Protein AF-G7M075-F1 (afdb_monomer_lite)

Foldseek 3Di:
DVVLLVVQQWDFDDDDVQWTWIARPPPRDIQIDGNDDDDPVVVVVSSVVSVVPHDD

Secondary structure (DSSP, 8-state):
-HHHHHTTTEEEEEEETTEEEEEETTT--EEEEESSPPPHHHHHHHHHHHHHTS--

Sequence (56 aa):
MIELAEKHDYKQVRQSGDHIIMQHKKTNKIVPIPAHELKYGLMIQIQKQIQINKVN

pLDDT: mean 93.7, std 5.31, range [61.72, 97.75]

Radius of gyration: 10.57 Å; chains: 1; bounding box: 24×18×28 Å

Structure (mmCIF, N/CA/C/O backbone):
data_AF-G7M075-F1
#
_entry.id   AF-G7M075-F1
#
loop_
_atom_site.group_PDB
_atom_site.id
_atom_site.type_symbol
_atom_site.label_atom_id
_atom_site.label_alt_id
_atom_site.label_comp_id
_atom_site.label_asym_id
_atom_site.label_entity_id
_atom_site.label_seq_id
_atom_site.pdbx_PDB_ins_code
_atom_site.Cartn_x
_atom_site.Cartn_y
_atom_site.Cartn_z
_atom_site.occupancy
_atom_site.B_iso_or_equiv
_atom_site.auth_seq_id
_atom_site.auth_comp_id
_atom_site.auth_asym_id
_atom_site.auth_atom_id
_atom_site.pdbx_PDB_model_num
ATOM 1 N N . MET A 1 1 ? 7.140 -1.044 -0.711 1.00 90.12 1 MET A N 1
ATOM 2 C CA . MET A 1 1 ? 5.951 -0.151 -0.738 1.00 90.12 1 MET A CA 1
ATOM 3 C C . MET A 1 1 ? 4.700 -0.826 -0.196 1.00 90.12 1 MET A C 1
ATOM 5 O O . MET A 1 1 ? 4.058 -0.234 0.660 1.00 90.12 1 MET A O 1
ATOM 9 N N . ILE A 1 2 ? 4.375 -2.043 -0.641 1.00 92.44 2 ILE A N 1
ATOM 10 C CA . ILE A 1 2 ? 3.234 -2.822 -0.123 1.00 92.44 2 ILE A CA 1
ATOM 11 C C . ILE A 1 2 ? 3.326 -2.984 1.401 1.00 92.44 2 ILE A C 1
ATOM 13 O O . ILE A 1 2 ? 2.418 -2.555 2.101 1.00 92.44 2 ILE A O 1
ATOM 17 N N . GLU A 1 3 ? 4.475 -3.434 1.916 1.00 93.75 3 GLU A N 1
ATOM 18 C CA . GLU A 1 3 ? 4.715 -3.564 3.364 1.00 93.75 3 GLU A CA 1
ATOM 19 C C . GLU A 1 3 ? 4.486 -2.256 4.144 1.00 93.75 3 GLU A C 1
ATOM 21 O O . GLU A 1 3 ? 3.987 -2.267 5.266 1.00 93.75 3 GLU A O 1
ATOM 26 N N . LEU A 1 4 ? 4.838 -1.100 3.560 1.00 94.12 4 LEU A N 1
ATOM 27 C CA . LEU A 1 4 ? 4.587 0.202 4.187 1.00 94.12 4 LEU A CA 1
ATOM 28 C C . LEU A 1 4 ? 3.084 0.486 4.271 1.00 94.12 4 LEU A C 1
ATOM 30 O O . LEU A 1 4 ? 2.615 0.988 5.288 1.00 94.12 4 LEU A O 1
ATOM 34 N N . ALA A 1 5 ? 2.334 0.177 3.213 1.00 94.81 5 ALA A N 1
ATOM 35 C CA . ALA A 1 5 ? 0.886 0.322 3.221 1.00 94.81 5 ALA A CA 1
ATOM 36 C C . ALA A 1 5 ? 0.248 -0.627 4.253 1.00 94.81 5 ALA A C 1
ATOM 38 O O . ALA A 1 5 ? -0.603 -0.201 5.030 1.00 94.81 5 ALA A O 1
ATOM 39 N N . GLU A 1 6 ? 0.688 -1.884 4.331 1.00 95.50 6 GLU A N 1
ATOM 40 C CA . GLU A 1 6 ? 0.181 -2.866 5.302 1.00 95.50 6 GLU A CA 1
ATOM 41 C C . GLU A 1 6 ? 0.422 -2.438 6.755 1.00 95.50 6 GLU A C 1
ATOM 43 O O . GLU A 1 6 ? -0.491 -2.523 7.577 1.00 95.50 6 GLU A O 1
ATOM 48 N N . LYS A 1 7 ? 1.598 -1.865 7.056 1.00 95.50 7 LYS A N 1
ATOM 49 C CA . LYS A 1 7 ? 1.897 -1.226 8.355 1.00 95.50 7 LYS A CA 1
ATOM 50 C C . LYS A 1 7 ? 0.971 -0.050 8.692 1.00 95.50 7 LYS A C 1
ATOM 52 O O . LYS A 1 7 ? 0.951 0.412 9.831 1.00 95.50 7 LYS A O 1
ATOM 57 N N . HIS A 1 8 ? 0.228 0.467 7.718 1.00 94.88 8 HIS A N 1
ATOM 58 C CA . HIS A 1 8 ? -0.693 1.595 7.854 1.00 94.88 8 HIS A CA 1
ATOM 59 C C . HIS A 1 8 ? -2.141 1.196 7.588 1.00 94.88 8 HIS A C 1
ATOM 61 O O . HIS A 1 8 ? -2.907 1.961 7.012 1.00 94.88 8 HIS A O 1
ATOM 67 N N . ASP A 1 9 ? -2.509 -0.007 8.032 1.00 96.31 9 ASP A N 1
ATOM 68 C CA . ASP A 1 9 ? -3.872 -0.535 7.986 1.00 9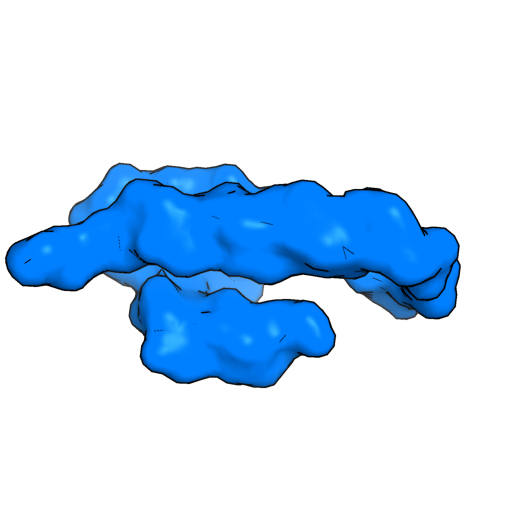6.31 9 ASP A CA 1
ATOM 69 C C . ASP A 1 9 ? -4.454 -0.667 6.573 1.00 96.31 9 ASP A C 1
ATOM 71 O O . ASP A 1 9 ? -5.673 -0.754 6.409 1.00 96.31 9 ASP A O 1
ATOM 75 N N . TYR A 1 10 ? -3.618 -0.744 5.538 1.00 97.31 10 TYR A N 1
ATOM 76 C CA . TYR A 1 10 ? -4.085 -1.126 4.211 1.00 97.31 10 TYR A CA 1
ATOM 77 C C . TYR A 1 10 ? -4.187 -2.645 4.061 1.00 97.31 10 TYR A C 1
ATOM 79 O O . TYR A 1 10 ? -3.490 -3.416 4.719 1.00 97.31 10 TYR A O 1
ATOM 87 N N . LYS A 1 11 ? -5.073 -3.078 3.165 1.00 97.38 11 LYS A N 1
ATOM 88 C CA . LYS A 1 11 ? -5.132 -4.444 2.636 1.00 97.38 11 LYS A CA 1
ATOM 89 C C . LYS A 1 11 ? -5.172 -4.403 1.115 1.00 97.38 11 LYS A C 1
ATOM 91 O O . LYS A 1 11 ? -5.800 -3.508 0.545 1.00 97.38 11 LYS A O 1
ATOM 96 N N . GLN A 1 12 ? -4.552 -5.375 0.460 1.00 97.31 12 GLN A N 1
ATOM 97 C CA . GLN A 1 12 ? -4.767 -5.580 -0.967 1.00 97.31 12 GLN A CA 1
ATOM 98 C C . GLN A 1 12 ? -6.220 -6.003 -1.19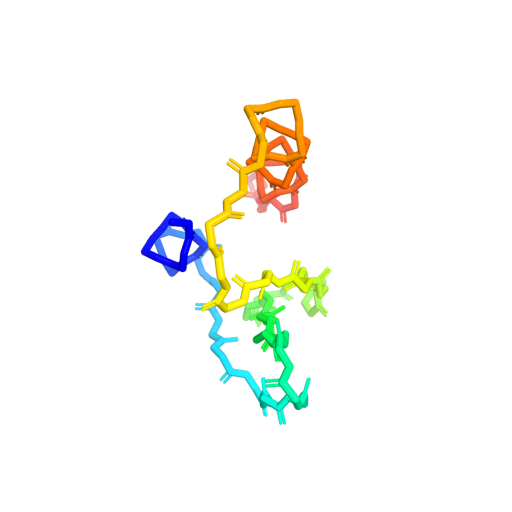7 1.00 97.31 12 GLN A C 1
ATOM 100 O O . GLN A 1 12 ? -6.734 -6.889 -0.517 1.00 97.31 12 GLN A O 1
ATOM 105 N N . VAL A 1 13 ? -6.888 -5.352 -2.146 1.00 97.75 13 VAL A N 1
ATOM 106 C CA . VAL A 1 13 ? -8.273 -5.684 -2.525 1.00 97.75 13 VAL A CA 1
ATOM 107 C C . VAL A 1 13 ? -8.396 -6.140 -3.966 1.00 97.75 13 VAL A C 1
ATOM 109 O O . VAL A 1 13 ? -9.348 -6.830 -4.317 1.00 97.75 13 VAL A O 1
ATOM 112 N N . ARG A 1 14 ? -7.439 -5.759 -4.813 1.00 96.12 14 ARG A N 1
ATOM 113 C CA . ARG A 1 14 ? -7.415 -6.141 -6.221 1.00 96.12 14 ARG A CA 1
ATOM 114 C C . ARG A 1 14 ? -5.998 -6.044 -6.764 1.00 96.12 14 ARG A C 1
ATOM 116 O O . ARG A 1 14 ? -5.206 -5.231 -6.297 1.00 96.12 14 ARG A O 1
ATOM 123 N N . GLN A 1 15 ? -5.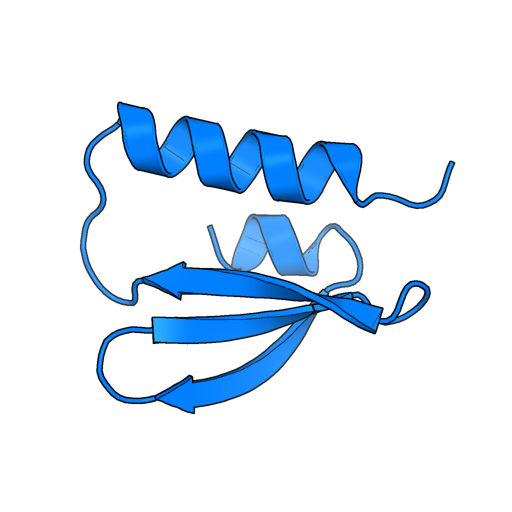711 -6.828 -7.791 1.00 95.12 15 GLN A N 1
ATOM 124 C CA . GLN A 1 15 ? -4.592 -6.596 -8.694 1.00 95.12 15 GLN A CA 1
ATOM 125 C C . GLN A 1 15 ? -5.140 -6.433 -10.111 1.00 95.12 15 GLN A C 1
ATOM 127 O O . GLN A 1 15 ? -6.077 -7.131 -10.502 1.00 95.12 15 GLN A O 1
ATOM 132 N N . SER A 1 16 ? -4.610 -5.466 -10.852 1.00 90.62 16 SER A N 1
ATOM 133 C CA . SER A 1 16 ? -5.011 -5.189 -12.228 1.00 90.62 16 SER A CA 1
ATOM 134 C C . SER A 1 16 ? -3.772 -4.887 -13.052 1.00 90.62 16 SER A C 1
ATOM 136 O O . SER A 1 16 ? -3.212 -3.796 -12.953 1.00 90.62 16 SER A O 1
ATOM 138 N N . GLY A 1 17 ? -3.348 -5.867 -13.850 1.00 91.81 17 GLY A N 1
ATOM 139 C CA . GLY A 1 17 ? -2.096 -5.795 -14.594 1.00 91.81 17 GLY A CA 1
ATOM 140 C C . GLY A 1 17 ? -0.930 -5.488 -13.657 1.00 91.81 17 GLY A C 1
ATOM 141 O O . GLY A 1 17 ? -0.686 -6.212 -12.693 1.00 91.81 17 GLY A O 1
ATOM 142 N N . ASP A 1 18 ? -0.271 -4.369 -13.923 1.00 94.12 18 ASP A N 1
ATOM 143 C CA . ASP A 1 18 ? 0.950 -3.938 -13.246 1.00 94.12 18 ASP A CA 1
ATOM 144 C C . ASP A 1 18 ? 0.700 -3.041 -12.018 1.00 94.12 18 ASP A C 1
ATOM 146 O O . ASP A 1 18 ? 1.554 -2.268 -11.596 1.00 94.12 18 ASP A O 1
ATOM 150 N N . HIS A 1 19 ? -0.514 -3.078 -11.462 1.00 94.69 19 HIS A N 1
ATOM 151 C CA . HIS A 1 19 ? -0.876 -2.306 -10.276 1.00 94.69 19 HIS A CA 1
ATOM 152 C C . HIS A 1 19 ? -1.597 -3.173 -9.248 1.00 94.69 19 HIS A C 1
ATOM 154 O O . HIS A 1 19 ? -2.542 -3.907 -9.553 1.00 94.69 19 HIS A O 1
ATOM 160 N N . ILE A 1 20 ? -1.185 -3.013 -7.996 1.00 96.69 20 ILE A N 1
ATOM 161 C CA . ILE A 1 20 ? -1.820 -3.568 -6.810 1.00 96.69 20 ILE A CA 1
ATOM 162 C C . ILE A 1 20 ? -2.656 -2.465 -6.171 1.00 96.69 20 ILE A C 1
ATOM 164 O O . ILE A 1 20 ? -2.162 -1.385 -5.855 1.00 96.69 20 ILE A O 1
ATOM 168 N N . ILE A 1 21 ? -3.945 -2.725 -5.985 1.00 96.88 21 ILE A N 1
ATOM 169 C CA . ILE A 1 21 ? -4.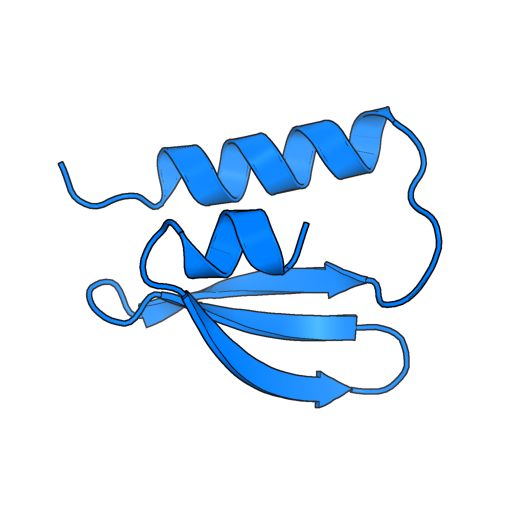876 -1.781 -5.377 1.00 96.88 21 ILE A CA 1
ATOM 170 C C . ILE A 1 21 ? -4.957 -2.082 -3.883 1.00 96.88 21 ILE A C 1
ATOM 172 O O . ILE A 1 21 ? -5.475 -3.128 -3.477 1.00 96.88 21 ILE A O 1
ATOM 176 N N . MET A 1 22 ? -4.462 -1.149 -3.072 1.00 97.19 22 MET A N 1
ATOM 177 C CA . MET A 1 22 ? -4.502 -1.217 -1.614 1.00 97.19 22 MET A CA 1
ATOM 178 C C . MET A 1 22 ? -5.637 -0.340 -1.082 1.00 97.19 22 MET A C 1
ATOM 180 O O . MET A 1 22 ? -5.761 0.817 -1.482 1.00 97.19 22 MET A O 1
ATOM 184 N N . GLN A 1 23 ? -6.435 -0.848 -0.144 1.00 97.56 23 GLN A N 1
ATOM 185 C CA . GLN A 1 23 ? -7.510 -0.106 0.518 1.00 97.56 23 GLN A CA 1
ATOM 186 C C . GLN A 1 23 ? -7.272 -0.022 2.029 1.00 97.56 23 GLN A C 1
ATOM 188 O O . GLN A 1 23 ? -7.057 -1.043 2.683 1.00 97.56 23 GLN A O 1
ATOM 193 N N . HIS A 1 24 ? -7.340 1.185 2.590 1.00 97.19 24 HIS A N 1
ATOM 194 C CA . HIS A 1 24 ? -7.234 1.420 4.028 1.00 97.19 24 HIS A CA 1
ATOM 195 C C . HIS A 1 24 ? -8.478 0.883 4.742 1.00 97.19 24 HIS A C 1
ATOM 197 O O . HIS A 1 24 ? -9.599 1.271 4.419 1.00 97.19 24 HIS A O 1
ATOM 203 N N . LYS A 1 25 ? -8.294 0.045 5.764 1.00 95.44 25 LYS A N 1
ATOM 204 C CA . LYS A 1 25 ? -9.379 -0.685 6.445 1.00 95.44 25 LYS A CA 1
ATOM 205 C C . LYS A 1 25 ? -10.401 0.225 7.140 1.00 95.44 25 LYS A C 1
ATOM 207 O O . LYS A 1 25 ? -11.576 -0.107 7.161 1.00 95.44 25 LYS A O 1
ATOM 212 N N . LYS A 1 26 ? -9.959 1.354 7.711 1.00 94.12 26 LYS A N 1
ATOM 213 C CA . LYS A 1 26 ? -10.833 2.310 8.430 1.00 94.12 26 LYS A CA 1
ATOM 214 C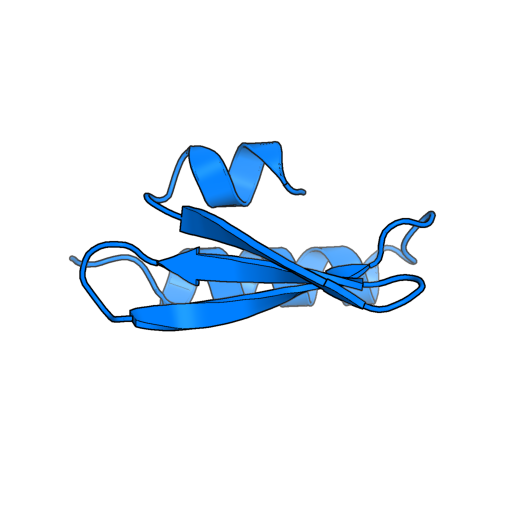 C . LYS A 1 26 ? -11.445 3.400 7.540 1.00 94.12 26 LYS A C 1
ATOM 216 O O . LYS A 1 26 ? -12.637 3.657 7.612 1.00 94.12 26 LYS A O 1
ATOM 221 N N . THR A 1 27 ? -10.630 4.062 6.716 1.00 94.31 27 THR A N 1
ATOM 222 C CA . THR A 1 27 ? -11.053 5.223 5.912 1.00 94.31 27 THR A CA 1
ATOM 223 C C . THR A 1 27 ? -11.554 4.856 4.518 1.00 94.31 27 THR A C 1
ATOM 225 O O . THR A 1 27 ? -12.007 5.735 3.793 1.00 94.31 27 THR A O 1
ATOM 228 N N . ASN A 1 28 ? -11.425 3.590 4.107 1.00 95.25 28 ASN A N 1
ATOM 229 C CA . ASN A 1 28 ? -11.701 3.103 2.752 1.00 95.25 28 ASN A CA 1
ATOM 230 C C . ASN A 1 28 ? -10.897 3.798 1.637 1.00 95.25 28 ASN A C 1
ATOM 232 O O . ASN A 1 28 ? -11.152 3.541 0.460 1.00 95.25 28 ASN A O 1
ATOM 236 N N . LYS A 1 29 ? -9.906 4.635 1.979 1.00 96.06 29 LYS A N 1
ATOM 237 C CA . LYS A 1 29 ? -9.047 5.317 1.006 1.00 96.06 29 LYS A CA 1
ATOM 238 C C . LYS A 1 29 ? -8.220 4.307 0.218 1.00 96.06 29 LYS A C 1
ATOM 240 O O . LYS A 1 29 ? -7.699 3.346 0.784 1.00 96.06 29 LYS A O 1
ATOM 245 N N . ILE A 1 30 ? -8.064 4.562 -1.076 1.00 95.69 30 ILE A N 1
ATOM 246 C CA . ILE A 1 30 ? -7.379 3.668 -2.011 1.00 95.69 30 ILE A CA 1
ATOM 247 C C . ILE A 1 30 ? -6.014 4.248 -2.384 1.00 95.69 30 ILE A C 1
ATOM 249 O O . ILE A 1 30 ? -5.888 5.449 -2.619 1.00 95.69 30 ILE A O 1
ATOM 253 N N . VAL A 1 31 ? -5.003 3.383 -2.452 1.00 95.62 31 VAL A N 1
ATOM 254 C CA . VAL A 1 31 ? -3.675 3.693 -2.990 1.00 95.62 31 VAL A CA 1
ATOM 255 C C . VAL A 1 31 ? -3.294 2.604 -4.001 1.00 95.62 31 VAL A C 1
ATOM 257 O O . VAL A 1 31 ? -3.116 1.449 -3.606 1.00 95.62 31 VAL A O 1
ATOM 260 N N . PRO A 1 32 ? -3.184 2.929 -5.300 1.00 95.62 32 PRO A N 1
ATOM 261 C CA . PRO A 1 32 ? -2.588 2.029 -6.276 1.00 95.62 32 PRO A CA 1
ATOM 262 C C . PRO A 1 32 ? -1.062 2.023 -6.110 1.00 95.62 32 PRO A C 1
ATOM 264 O O . PRO A 1 32 ? -0.427 3.074 -6.046 1.00 95.62 32 PRO A O 1
ATOM 267 N N . ILE A 1 33 ? -0.468 0.836 -6.046 1.00 95.62 33 ILE A N 1
ATOM 268 C CA . ILE A 1 33 ? 0.978 0.625 -5.956 1.00 95.62 33 ILE A CA 1
ATOM 269 C C . ILE A 1 33 ? 1.400 -0.188 -7.180 1.00 95.62 33 ILE A C 1
ATOM 271 O O . ILE A 1 33 ? 0.909 -1.306 -7.336 1.00 95.62 33 ILE A O 1
ATOM 275 N N . PRO A 1 34 ? 2.275 0.331 -8.056 1.00 95.12 34 PRO A N 1
ATOM 276 C CA . PRO A 1 34 ? 2.758 -0.449 -9.187 1.00 95.12 34 PRO A CA 1
ATOM 277 C C . PRO A 1 34 ? 3.532 -1.700 -8.743 1.00 95.12 34 PRO A C 1
ATOM 279 O O . PRO A 1 34 ? 4.197 -1.681 -7.705 1.00 95.12 34 PRO A O 1
ATOM 282 N N . ALA A 1 35 ? 3.434 -2.779 -9.520 1.00 92.44 35 ALA A N 1
ATOM 283 C CA . ALA A 1 35 ? 4.061 -4.074 -9.243 1.00 92.44 35 ALA A CA 1
ATOM 284 C C . ALA A 1 35 ? 5.456 -4.229 -9.889 1.00 92.44 35 ALA A C 1
ATOM 286 O O . ALA A 1 35 ? 6.014 -5.326 -9.902 1.00 92.44 35 ALA A O 1
ATOM 287 N N . HIS A 1 36 ? 6.033 -3.128 -10.377 1.00 91.06 36 HIS A N 1
ATOM 288 C CA . HIS A 1 36 ? 7.371 -3.030 -10.959 1.00 91.06 36 HIS A CA 1
ATOM 289 C C . HIS A 1 36 ? 8.237 -2.000 -10.218 1.00 91.06 36 HIS A C 1
ATOM 291 O O . HIS A 1 36 ? 7.791 -1.304 -9.302 1.00 91.06 36 HIS A O 1
ATOM 297 N N . GLU A 1 37 ? 9.502 -1.896 -10.626 1.00 90.38 37 GLU A N 1
ATOM 298 C CA . GLU A 1 37 ? 10.459 -0.956 -10.048 1.00 90.38 37 GLU A CA 1
ATOM 299 C C . GLU A 1 37 ? 10.053 0.508 -10.279 1.00 90.38 37 GLU A C 1
ATOM 301 O O . GLU A 1 37 ? 9.777 0.943 -11.396 1.00 90.38 37 GLU A O 1
ATOM 306 N N . LEU A 1 38 ? 10.050 1.299 -9.204 1.00 91.31 38 LEU A N 1
ATOM 307 C CA . LEU A 1 38 ? 9.618 2.691 -9.240 1.00 91.31 38 LEU A CA 1
ATOM 308 C C . LEU A 1 38 ? 10.800 3.648 -9.309 1.00 91.31 38 LEU A C 1
ATOM 310 O O . LEU A 1 38 ? 11.749 3.553 -8.532 1.00 91.31 38 LEU A O 1
ATOM 314 N N . LYS A 1 39 ? 10.665 4.690 -10.135 1.00 94.62 39 LYS A N 1
ATOM 315 C CA . LYS A 1 39 ? 11.533 5.867 -10.026 1.00 94.62 39 LYS A CA 1
ATOM 316 C C . LYS A 1 39 ? 11.332 6.537 -8.664 1.00 94.62 39 LYS A C 1
ATOM 318 O O . LYS A 1 39 ? 10.203 6.667 -8.183 1.00 94.62 39 LYS A O 1
ATOM 323 N N . TYR A 1 40 ? 12.425 7.042 -8.092 1.00 93.31 40 TYR A N 1
ATOM 324 C CA . TYR A 1 40 ? 12.470 7.612 -6.741 1.00 93.31 40 TYR A CA 1
ATOM 325 C C . TYR A 1 40 ? 11.351 8.630 -6.453 1.00 93.31 40 TYR A C 1
ATOM 327 O O . TYR A 1 40 ? 10.672 8.533 -5.434 1.00 93.31 40 TYR A O 1
ATOM 335 N N . GLY A 1 41 ? 11.095 9.569 -7.371 1.00 96.50 41 GLY A N 1
ATOM 336 C CA . GLY A 1 41 ? 10.066 10.599 -7.176 1.00 96.50 41 GLY A CA 1
ATOM 337 C C . GLY A 1 41 ? 8.654 10.030 -6.990 1.00 96.50 41 GLY A C 1
ATOM 338 O O . GLY A 1 41 ? 7.944 10.438 -6.070 1.00 96.50 41 GLY A O 1
ATOM 339 N N . LEU A 1 42 ? 8.273 9.047 -7.812 1.00 94.19 42 LEU A N 1
ATOM 340 C CA . LEU A 1 42 ? 6.965 8.393 -7.724 1.00 94.19 42 LEU A CA 1
ATOM 341 C C . LEU A 1 42 ? 6.844 7.578 -6.433 1.00 94.19 42 LEU A C 1
ATOM 343 O O . LEU A 1 42 ? 5.828 7.663 -5.745 1.00 94.19 42 LEU A O 1
ATOM 347 N N . MET A 1 43 ? 7.904 6.856 -6.058 1.00 95.19 43 MET A N 1
ATOM 348 C CA . MET A 1 43 ? 7.960 6.151 -4.776 1.00 95.19 43 MET A CA 1
ATOM 349 C C . MET A 1 43 ? 7.669 7.109 -3.609 1.00 95.19 43 MET A C 1
ATOM 351 O O . MET A 1 43 ? 6.784 6.827 -2.801 1.00 95.19 43 MET A O 1
ATOM 355 N N . ILE A 1 44 ? 8.345 8.263 -3.547 1.00 96.44 44 ILE A N 1
ATOM 356 C CA . ILE A 1 44 ? 8.138 9.262 -2.485 1.00 96.44 44 ILE A CA 1
ATOM 357 C C . ILE A 1 44 ? 6.698 9.791 -2.462 1.00 96.44 44 ILE A C 1
ATOM 359 O O . ILE A 1 44 ? 6.127 9.967 -1.384 1.00 96.44 44 ILE A O 1
ATOM 363 N N . GLN A 1 45 ? 6.083 10.039 -3.619 1.00 96.12 45 GLN A N 1
ATOM 364 C CA . GLN A 1 45 ? 4.697 10.518 -3.674 1.00 96.12 45 GLN A CA 1
ATOM 365 C C . GLN A 1 45 ? 3.705 9.495 -3.110 1.00 96.12 45 GLN A C 1
ATOM 367 O O . GLN A 1 45 ? 2.845 9.863 -2.308 1.00 96.12 45 GLN A O 1
ATOM 372 N N . ILE A 1 46 ? 3.864 8.214 -3.448 1.00 95.62 46 ILE A N 1
ATOM 373 C CA . ILE A 1 46 ? 3.002 7.147 -2.922 1.00 95.62 46 ILE A CA 1
ATOM 374 C C . ILE A 1 46 ? 3.199 7.002 -1.404 1.00 95.62 46 ILE A C 1
ATOM 376 O O . ILE A 1 46 ? 2.223 6.888 -0.664 1.00 95.62 46 ILE A O 1
ATOM 380 N N . GLN A 1 47 ? 4.440 7.076 -0.906 1.00 95.69 47 GLN A N 1
ATOM 381 C CA . GLN A 1 47 ? 4.719 7.043 0.539 1.00 95.69 47 GLN A CA 1
ATOM 382 C C . GLN A 1 47 ? 4.029 8.194 1.283 1.00 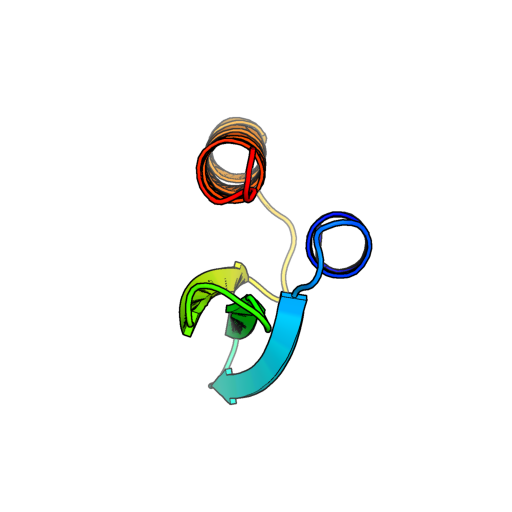95.69 47 GLN A C 1
ATOM 384 O O . GLN A 1 47 ? 3.383 7.969 2.308 1.00 95.69 47 GLN A O 1
ATOM 389 N N . LYS A 1 48 ? 4.105 9.419 0.743 1.00 95.69 48 LYS A N 1
ATOM 390 C CA . LYS A 1 48 ? 3.407 10.589 1.299 1.00 95.69 48 LYS A CA 1
ATOM 391 C C . LYS A 1 48 ? 1.895 10.388 1.315 1.00 95.69 48 LYS A C 1
ATOM 393 O O . LYS A 1 48 ? 1.257 10.708 2.313 1.00 95.69 48 LYS A O 1
ATOM 398 N N . GLN A 1 49 ? 1.324 9.825 0.251 1.00 94.75 49 GLN A N 1
ATOM 399 C CA . GLN A 1 49 ? -0.109 9.546 0.188 1.00 94.75 49 GLN A CA 1
ATOM 400 C C . GLN A 1 49 ? -0.541 8.535 1.259 1.00 94.75 49 GLN A C 1
ATOM 402 O O . GLN A 1 49 ? -1.540 8.763 1.938 1.00 94.75 49 GLN A O 1
ATOM 407 N N . ILE A 1 50 ? 0.225 7.457 1.462 1.00 94.75 50 ILE A N 1
ATOM 408 C CA . ILE A 1 50 ? -0.027 6.485 2.538 1.00 94.75 50 ILE A CA 1
ATOM 409 C C . ILE A 1 50 ? 0.011 7.183 3.906 1.00 94.75 50 ILE A C 1
ATOM 411 O O . ILE A 1 50 ? -0.875 6.964 4.728 1.00 94.75 50 ILE A O 1
ATOM 415 N N . GLN A 1 51 ? 0.995 8.059 4.140 1.00 93.00 51 GLN A N 1
ATOM 416 C CA . GLN A 1 51 ? 1.132 8.799 5.398 1.00 93.00 51 GLN A CA 1
ATOM 417 C C . GLN A 1 51 ? -0.047 9.744 5.664 1.00 93.00 51 GLN A C 1
ATOM 419 O O . GLN A 1 51 ? -0.589 9.741 6.764 1.00 93.00 51 GLN A O 1
ATOM 424 N N . ILE A 1 52 ? -0.449 10.538 4.670 1.00 91.31 52 ILE A N 1
ATOM 425 C CA . ILE A 1 52 ? -1.558 11.505 4.775 1.00 91.31 52 ILE A CA 1
ATOM 426 C C . ILE A 1 52 ? -2.899 10.796 5.008 1.00 91.31 52 ILE A C 1
ATOM 428 O O . ILE A 1 52 ? -3.838 11.361 5.566 1.00 91.31 52 ILE A O 1
ATOM 432 N N . ASN A 1 53 ? -3.011 9.548 4.565 1.00 90.56 53 ASN A N 1
ATOM 433 C CA . ASN A 1 53 ? -4.238 8.777 4.677 1.00 90.56 53 ASN A CA 1
ATOM 434 C C . ASN A 1 53 ? -4.426 8.062 6.014 1.00 90.56 53 ASN A C 1
ATOM 436 O O . ASN A 1 53 ? -5.502 7.489 6.218 1.00 90.56 53 ASN A O 1
ATOM 440 N N . LYS A 1 54 ? -3.428 8.115 6.902 1.00 85.12 54 LYS A N 1
ATOM 441 C CA . LYS A 1 54 ? -3.530 7.589 8.262 1.00 85.12 54 LYS A CA 1
ATOM 442 C C . LYS A 1 54 ? -4.681 8.252 9.010 1.00 85.12 54 LYS A C 1
ATOM 444 O O . LYS A 1 54 ? -4.991 9.423 8.801 1.00 85.12 54 LYS A O 1
ATOM 449 N N . VAL A 1 55 ? -5.309 7.480 9.886 1.00 79.31 55 VAL A N 1
ATOM 450 C CA . VAL A 1 55 ? -6.229 8.024 10.886 1.00 79.31 55 VAL A CA 1
ATOM 451 C C . VAL A 1 55 ? -5.374 8.581 12.024 1.00 79.31 55 VAL A C 1
ATOM 453 O O . VAL A 1 55 ? -4.489 7.865 12.494 1.00 79.31 55 VAL A O 1
ATOM 456 N N . ASN A 1 56 ? -5.606 9.845 12.393 1.00 61.72 56 ASN A N 1
ATOM 457 C CA . ASN A 1 56 ? -5.005 10.471 13.576 1.00 61.72 56 ASN A CA 1
ATOM 458 C C . ASN A 1 56 ? -5.475 9.790 14.863 1.00 61.72 56 ASN A C 1
ATOM 460 O O . ASN A 1 56 ? -6.661 9.386 14.904 1.00 61.72 56 ASN A O 1
#